Protein AF-A0A8H3A313-F1 (afdb_monomer)

Radius of gyration: 20.27 Å; Cα contacts (8 Å, |Δi|>4): 10; chains: 1; bounding box: 31×59×35 Å

Foldseek 3Di:
DDDDDDPPPDPDPPDPPCPQVVVLVVLVVVLVPDDQDDPPDDPVVNVVSVVSVVVSVVSVVVVVPPPD

Mean predicted aligned error: 13.4 Å

Secondary structure (DSSP, 8-state):
------TTS------SS-HHHHHHHHHHHHHHTSPPPPTTS-HHHHHHHHHHHHHHHHHHHHHTT---

Solvent-accessible surface area (backbone atoms only — not comparable to full-atom values): 4568 Å² total; per-residue (Å²): 141,86,90,79,79,79,89,79,82,75,74,77,81,85,70,94,77,55,77,68,58,55,56,54,55,48,53,50,55,56,53,71,69,53,76,79,83,56,96,85,51,58,69,67,57,53,52,48,54,53,53,50,55,53,50,54,55,51,50,52,61,55,57,75,70,66,85,122

pLDDT: mean 75.66, std 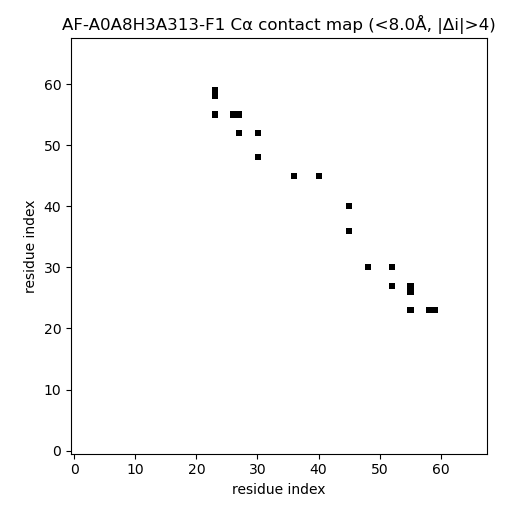17.46, range [43.38, 95.62]

Structure (mmCIF, N/CA/C/O backbone):
data_AF-A0A8H3A313-F1
#
_entry.id   AF-A0A8H3A313-F1
#
loop_
_atom_site.group_PDB
_atom_site.id
_atom_site.type_symbol
_atom_site.label_atom_id
_atom_site.label_alt_id
_atom_site.label_comp_id
_atom_site.label_asym_id
_atom_site.label_entity_id
_atom_site.label_seq_id
_atom_site.pdbx_PDB_ins_code
_atom_site.Cartn_x
_atom_site.Cartn_y
_atom_site.Cartn_z
_atom_site.occupancy
_atom_site.B_iso_or_equiv
_atom_site.auth_seq_id
_atom_site.auth_comp_id
_atom_site.auth_asym_id
_atom_site.auth_atom_id
_atom_site.pdbx_PDB_model_num
ATOM 1 N N . MET A 1 1 ? -16.812 51.934 -14.635 1.00 43.97 1 MET A N 1
ATOM 2 C CA . MET A 1 1 ? -17.572 50.762 -14.146 1.00 43.97 1 MET A CA 1
ATOM 3 C C . MET A 1 1 ? -16.564 49.745 -13.646 1.00 43.97 1 MET A C 1
ATOM 5 O O . MET A 1 1 ? -15.880 49.155 -14.464 1.00 43.97 1 MET A O 1
ATOM 9 N N . ASN A 1 2 ? -16.403 49.621 -12.329 1.00 47.06 2 ASN A N 1
ATOM 10 C CA . ASN A 1 2 ? -15.444 48.705 -11.717 1.00 47.06 2 ASN A CA 1
ATOM 11 C C . ASN A 1 2 ? -16.242 47.789 -10.784 1.00 47.06 2 ASN A C 1
ATOM 13 O O . ASN A 1 2 ? -16.833 48.268 -9.818 1.00 47.06 2 ASN A O 1
ATOM 17 N N . ARG A 1 3 ? -16.382 46.512 -11.147 1.00 65.12 3 ARG A N 1
ATOM 18 C CA . ARG A 1 3 ? -17.090 45.504 -10.352 1.00 65.12 3 ARG A CA 1
ATOM 19 C C . ARG A 1 3 ? -16.082 44.437 -9.954 1.00 65.12 3 ARG A C 1
ATOM 21 O O . ARG A 1 3 ? -15.819 43.532 -10.734 1.00 65.12 3 ARG A O 1
ATOM 28 N N . GLN A 1 4 ? -15.573 44.526 -8.735 1.00 56.47 4 GLN A N 1
ATOM 29 C CA . GLN A 1 4 ? -15.033 43.370 -8.031 1.00 56.47 4 GLN A CA 1
ATOM 30 C C . GLN A 1 4 ? -15.530 43.410 -6.587 1.00 56.47 4 GLN A C 1
ATOM 32 O O . GLN A 1 4 ? -15.566 44.461 -5.951 1.00 56.47 4 GLN A O 1
ATOM 37 N N . ALA A 1 5 ? -16.072 42.268 -6.173 1.00 61.09 5 ALA A N 1
ATOM 38 C CA . ALA A 1 5 ? -16.908 42.060 -4.998 1.00 61.09 5 ALA A CA 1
ATOM 39 C C . ALA A 1 5 ? -16.119 42.163 -3.673 1.00 61.09 5 ALA A C 1
ATOM 41 O O . ALA A 1 5 ? -14.900 41.983 -3.680 1.00 61.09 5 ALA A O 1
ATOM 42 N N . PRO A 1 6 ? -16.787 42.432 -2.532 1.00 55.34 6 PRO A N 1
ATOM 43 C CA . PRO A 1 6 ? -16.124 42.511 -1.232 1.00 55.34 6 PRO A CA 1
ATOM 44 C C . PRO A 1 6 ? -15.556 41.150 -0.797 1.00 55.34 6 PRO A C 1
ATOM 46 O O . PRO A 1 6 ? -16.226 40.125 -0.896 1.00 55.34 6 PRO A O 1
ATOM 49 N N . LEU A 1 7 ? -14.328 41.160 -0.266 1.00 57.81 7 LEU A N 1
ATOM 50 C CA . LEU A 1 7 ? -13.547 39.994 0.191 1.00 57.81 7 LEU A CA 1
ATOM 51 C C . LEU A 1 7 ? -14.116 39.285 1.443 1.00 57.81 7 LEU A C 1
ATOM 53 O O . LEU A 1 7 ? -13.405 38.549 2.118 1.00 57.81 7 LEU A O 1
ATOM 57 N N . SER A 1 8 ? -15.388 39.490 1.782 1.00 58.69 8 SER A N 1
ATOM 58 C CA . SER A 1 8 ? -16.019 38.975 3.004 1.00 58.69 8 SER A CA 1
ATOM 59 C C . SER A 1 8 ? -16.761 37.645 2.827 1.00 58.69 8 SER A C 1
ATOM 61 O O . SER A 1 8 ? -17.423 37.199 3.760 1.00 58.69 8 SER A O 1
ATOM 63 N N . LEU A 1 9 ? -16.667 36.995 1.660 1.00 56.22 9 LEU A N 1
ATOM 64 C CA . LEU A 1 9 ? -17.408 35.759 1.369 1.00 56.22 9 LEU A CA 1
ATOM 65 C C . LEU A 1 9 ? -16.592 34.463 1.500 1.00 56.22 9 LEU A C 1
ATOM 67 O O . LEU A 1 9 ? -17.090 33.398 1.150 1.00 56.22 9 LEU A O 1
ATOM 71 N N . PHE A 1 10 ? -15.354 34.531 1.991 1.00 55.34 10 PHE A N 1
ATOM 72 C CA . PHE A 1 10 ? -14.545 33.339 2.241 1.00 55.34 10 PHE A CA 1
ATOM 73 C C . PHE A 1 10 ? -14.225 33.235 3.728 1.00 55.34 10 PHE A C 1
ATOM 75 O O . PHE A 1 10 ? -13.109 33.484 4.170 1.00 55.34 10 PHE A O 1
ATOM 82 N N . ASN A 1 11 ? -15.251 32.909 4.512 1.00 53.88 11 ASN A N 1
ATOM 83 C CA . ASN A 1 11 ? -15.040 32.310 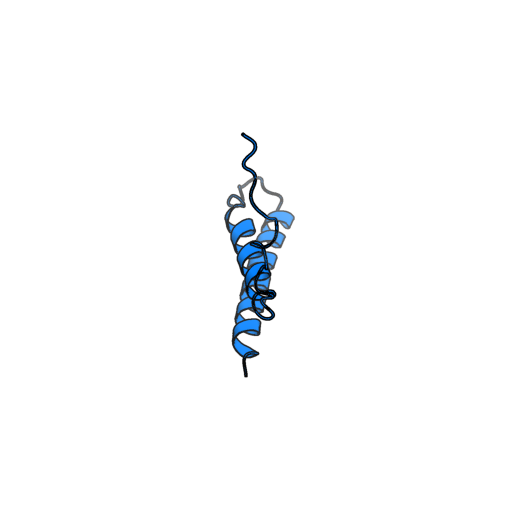5.819 1.00 53.88 11 ASN A CA 1
ATOM 84 C C . ASN A 1 11 ? -15.068 30.792 5.604 1.00 53.88 11 ASN A C 1
ATOM 86 O O . ASN A 1 11 ? -16.167 30.237 5.502 1.00 53.88 11 ASN A O 1
ATOM 90 N N . PRO A 1 12 ? -13.915 30.120 5.425 1.00 55.84 12 PRO A N 1
ATOM 91 C CA . PRO A 1 12 ? -13.930 28.674 5.344 1.00 55.84 12 PRO A CA 1
ATOM 92 C C . PRO A 1 12 ? -14.426 28.154 6.699 1.00 55.84 12 PRO A C 1
ATOM 94 O O . PRO A 1 12 ? -13.943 28.613 7.738 1.00 55.84 12 PRO A O 1
ATOM 97 N N . PRO A 1 13 ? -15.404 27.237 6.734 1.00 59.06 13 PRO A N 1
ATOM 98 C CA . PRO A 1 13 ? -15.743 26.558 7.972 1.00 59.06 13 PRO A CA 1
ATOM 99 C C . PRO A 1 13 ? -14.468 25.925 8.533 1.00 59.06 13 PRO A C 1
ATOM 101 O O . PRO A 1 13 ? -13.834 25.087 7.896 1.00 59.06 13 PRO A O 1
ATOM 104 N N . THR A 1 14 ? -14.066 26.362 9.725 1.00 63.91 14 THR A N 1
ATOM 105 C CA . THR A 1 14 ? -13.095 25.636 10.535 1.00 63.91 14 THR A CA 1
ATOM 106 C C . THR A 1 14 ? -13.708 24.268 10.793 1.00 63.91 14 THR A C 1
ATOM 108 O O . THR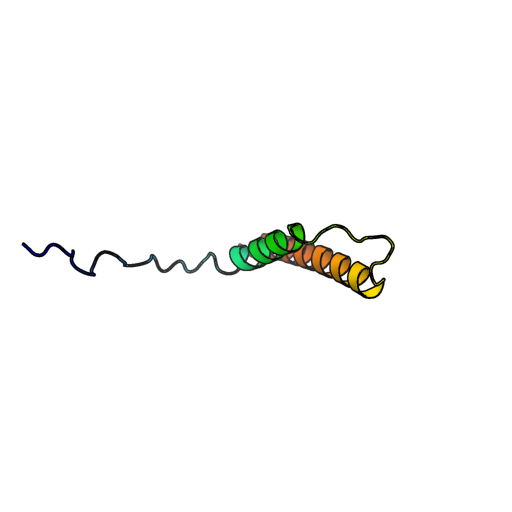 A 1 14 ? -14.642 24.169 11.588 1.00 63.91 14 THR A O 1
ATOM 111 N N . TYR A 1 15 ? -13.260 23.241 10.076 1.00 56.38 15 TYR A N 1
ATOM 112 C CA . TYR A 1 15 ? -13.683 21.865 10.299 1.00 56.38 15 TYR A CA 1
ATOM 113 C C . TYR A 1 15 ? -12.689 21.198 11.255 1.00 56.38 15 TYR A C 1
ATOM 115 O O . TYR A 1 15 ? -11.582 20.871 10.833 1.00 56.38 15 TYR A O 1
ATOM 123 N N . PRO A 1 16 ? -13.036 20.962 12.532 1.00 53.62 16 PRO A N 1
ATOM 124 C CA . PRO A 1 16 ? -12.101 20.356 13.471 1.00 53.62 16 PRO A CA 1
ATOM 125 C C . PRO A 1 16 ? -12.039 18.818 13.390 1.00 53.62 16 PRO A C 1
ATOM 127 O O . PRO A 1 16 ? -11.428 18.214 14.262 1.00 53.62 16 PRO A O 1
ATOM 130 N N . PHE A 1 17 ? -12.635 18.165 12.377 1.00 54.12 17 PHE A N 1
ATOM 131 C CA . PHE A 1 17 ? -12.823 16.702 12.397 1.00 54.12 17 PHE A CA 1
ATOM 132 C C . PHE A 1 17 ? -12.467 15.909 11.122 1.00 54.12 17 PHE A C 1
ATOM 134 O O . PHE A 1 17 ? -12.594 14.691 11.150 1.00 54.12 17 PHE A O 1
ATOM 141 N N . TYR A 1 18 ? -11.959 16.516 10.039 1.00 52.66 18 TYR A N 1
ATOM 142 C CA . TYR A 1 18 ? -11.606 15.761 8.812 1.00 52.66 18 TYR A CA 1
ATOM 143 C C . TYR A 1 18 ? -10.123 15.379 8.670 1.00 52.66 18 TYR A C 1
ATOM 145 O O . TYR A 1 18 ? -9.754 14.659 7.751 1.00 52.66 18 TYR A O 1
ATOM 153 N N . VAL A 1 19 ? -9.262 15.783 9.606 1.00 53.12 19 VAL A N 1
ATOM 154 C CA . VAL A 1 19 ? -7.804 15.737 9.391 1.00 53.12 19 VAL A CA 1
ATOM 155 C C . VAL A 1 19 ? -7.227 14.306 9.321 1.00 53.12 19 VAL A C 1
ATOM 157 O O . VAL A 1 19 ? -6.200 14.092 8.685 1.00 53.12 19 VAL A O 1
ATOM 160 N N . PHE A 1 20 ? -7.872 13.306 9.935 1.00 51.28 20 PHE A N 1
ATOM 161 C CA . PHE A 1 20 ? -7.335 11.933 9.968 1.00 51.28 20 PHE A CA 1
ATOM 162 C C . PHE A 1 20 ? -7.829 11.023 8.836 1.00 51.28 20 PHE A C 1
ATOM 164 O O . PHE A 1 20 ? -7.045 10.209 8.358 1.00 51.28 20 PHE A O 1
ATOM 171 N N . SER A 1 21 ? -9.080 11.169 8.379 1.00 54.44 21 SER A N 1
ATOM 172 C CA . SER A 1 21 ? -9.578 10.403 7.222 1.00 54.44 21 SER A CA 1
ATOM 173 C C . SER A 1 21 ? -8.936 10.914 5.938 1.00 54.44 21 SER A C 1
ATOM 175 O O . SER A 1 21 ? -8.402 10.120 5.178 1.00 54.44 21 SER A O 1
ATOM 177 N N . GLU A 1 22 ? -8.856 12.241 5.758 1.00 61.44 22 GLU A N 1
ATOM 178 C CA . GLU A 1 22 ? -8.305 12.843 4.535 1.00 61.44 22 GLU A CA 1
ATOM 179 C C . GLU A 1 22 ? -6.882 12.360 4.222 1.00 61.44 22 GLU A C 1
ATOM 181 O O . GLU A 1 22 ? -6.568 12.112 3.065 1.00 61.44 22 GLU A O 1
ATOM 186 N N . THR A 1 23 ? -6.037 12.150 5.237 1.00 80.62 23 THR A N 1
ATOM 187 C CA . THR A 1 23 ? -4.638 11.741 5.020 1.00 80.62 23 THR A CA 1
ATOM 188 C C . THR A 1 23 ? -4.470 10.252 4.705 1.00 80.62 23 THR A C 1
ATOM 190 O O . THR A 1 23 ? -3.601 9.901 3.906 1.00 80.62 23 THR A O 1
ATOM 193 N N . ILE A 1 24 ? -5.287 9.368 5.293 1.00 85.69 24 ILE A N 1
ATOM 194 C CA . ILE A 1 24 ? -5.267 7.929 4.970 1.00 85.69 24 ILE A CA 1
ATOM 195 C C . ILE A 1 24 ? -5.913 7.700 3.600 1.00 85.69 24 ILE A C 1
ATOM 197 O O . ILE A 1 24 ? -5.341 6.991 2.773 1.00 85.69 24 ILE A O 1
ATOM 201 N N . ASP A 1 25 ? -7.046 8.354 3.338 1.00 86.31 25 ASP A N 1
ATOM 202 C CA . ASP A 1 25 ? -7.773 8.276 2.068 1.00 86.31 25 ASP A CA 1
ATOM 203 C C . ASP A 1 25 ? -6.906 8.794 0.903 1.00 86.31 25 ASP A C 1
ATOM 205 O O . ASP A 1 25 ? -6.862 8.184 -0.164 1.00 86.31 25 ASP A O 1
ATOM 209 N N . GLU A 1 26 ? -6.163 9.888 1.108 1.00 86.38 26 GLU A N 1
ATOM 210 C CA . GLU A 1 26 ? -5.213 10.421 0.123 1.00 86.38 26 GLU A CA 1
ATOM 211 C C . GLU A 1 26 ? -4.031 9.470 -0.112 1.00 86.38 26 GLU A C 1
ATOM 213 O O . GLU A 1 26 ? -3.642 9.241 -1.259 1.00 86.38 26 GLU A O 1
ATOM 218 N N . ALA A 1 27 ? -3.466 8.882 0.946 1.00 90.06 27 ALA A N 1
ATOM 219 C CA . ALA A 1 27 ? -2.360 7.936 0.816 1.00 90.06 27 ALA A CA 1
ATOM 220 C C . ALA A 1 27 ? -2.768 6.660 0.060 1.00 90.06 27 ALA A C 1
ATOM 222 O O . ALA A 1 27 ? -2.002 6.177 -0.776 1.00 90.06 27 ALA A O 1
ATOM 223 N N . GLU A 1 28 ? -3.971 6.136 0.307 1.00 90.25 28 GLU A N 1
ATOM 224 C CA . GLU A 1 28 ? -4.544 5.029 -0.465 1.00 90.25 28 GLU A CA 1
ATOM 225 C C . GLU A 1 28 ? -4.794 5.429 -1.919 1.00 90.25 28 GLU A C 1
ATOM 227 O O . GLU A 1 28 ? -4.371 4.719 -2.830 1.00 90.25 28 GLU A O 1
ATOM 232 N N . PHE A 1 29 ? -5.400 6.600 -2.147 1.00 89.44 29 PHE A N 1
ATOM 233 C CA . PHE A 1 29 ? -5.641 7.113 -3.493 1.00 89.44 29 PHE A CA 1
ATOM 234 C C . PHE A 1 29 ? -4.344 7.223 -4.301 1.00 89.44 29 PHE A C 1
ATOM 236 O O . PHE A 1 29 ? -4.308 6.823 -5.463 1.00 89.44 29 PHE A O 1
ATOM 243 N N . LEU A 1 30 ? -3.267 7.739 -3.702 1.00 91.38 30 LEU A N 1
ATOM 244 C CA . LEU A 1 30 ? -1.958 7.838 -4.349 1.00 91.38 30 LEU A CA 1
ATOM 245 C C . LEU A 1 30 ? -1.331 6.463 -4.600 1.00 91.38 30 LEU A C 1
ATOM 247 O O . LEU A 1 30 ? -0.709 6.267 -5.646 1.00 91.38 30 LEU A O 1
ATOM 251 N N . LEU A 1 31 ? -1.491 5.515 -3.672 1.00 91.25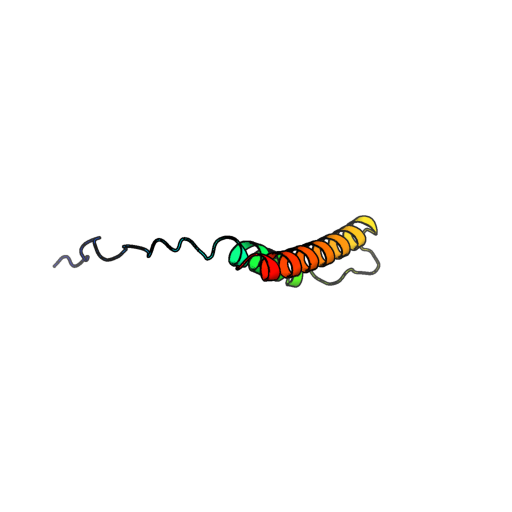 31 LEU A N 1
ATOM 252 C CA . LEU A 1 31 ? -0.990 4.150 -3.831 1.00 91.25 31 LEU A CA 1
ATOM 253 C C . LEU A 1 31 ? -1.695 3.416 -4.978 1.00 91.25 31 LEU A C 1
ATOM 255 O O . LEU A 1 31 ? -1.027 2.721 -5.743 1.00 91.25 31 LEU A O 1
ATOM 259 N N . ASP A 1 32 ? -2.997 3.636 -5.155 1.00 89.56 32 ASP A N 1
ATOM 260 C CA . ASP A 1 32 ? -3.792 3.071 -6.253 1.00 89.56 32 ASP A CA 1
ATOM 261 C C . ASP A 1 32 ? -3.387 3.613 -7.635 1.00 89.56 32 ASP A C 1
ATOM 263 O O . ASP A 1 32 ? -3.611 2.955 -8.652 1.00 89.56 32 ASP A O 1
ATOM 267 N N . GLN A 1 33 ? -2.748 4.789 -7.700 1.00 91.19 33 GLN A N 1
ATOM 268 C CA . GLN A 1 33 ? -2.170 5.310 -8.948 1.00 91.19 33 GLN A CA 1
ATOM 269 C C . GLN A 1 33 ? -0.835 4.648 -9.312 1.00 91.19 33 GLN A C 1
ATOM 271 O O . GLN A 1 33 ? -0.349 4.819 -10.435 1.00 91.19 33 GLN A O 1
ATOM 276 N N . VAL A 1 34 ? -0.201 3.926 -8.382 1.00 90.06 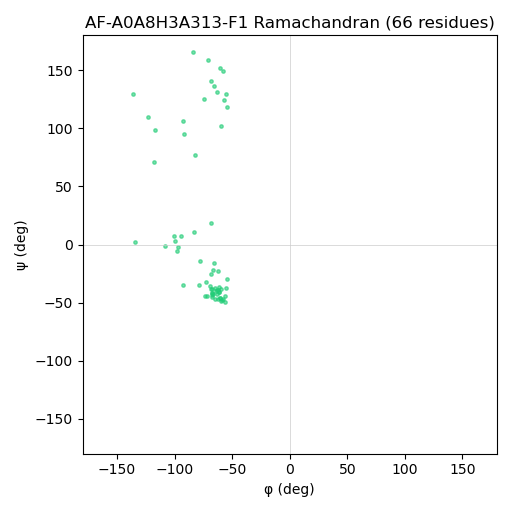34 VAL A N 1
ATOM 277 C CA . VAL A 1 34 ? 1.071 3.258 -8.658 1.00 90.06 34 VAL A CA 1
ATOM 278 C C . VAL A 1 34 ? 0.796 2.036 -9.536 1.00 90.06 34 VAL A C 1
ATOM 280 O O . VAL A 1 34 ? 0.013 1.167 -9.149 1.00 90.06 34 VAL A O 1
ATOM 283 N N . PRO A 1 35 ? 1.452 1.913 -10.705 1.00 89.06 35 PRO A N 1
ATOM 284 C CA . PRO A 1 35 ? 1.250 0.760 -11.568 1.00 89.06 35 PRO A CA 1
ATOM 285 C C . PRO A 1 35 ? 1.632 -0.542 -10.846 1.00 89.06 35 PRO A C 1
ATOM 287 O O . PRO A 1 35 ? 2.504 -0.534 -9.964 1.00 89.06 35 PRO A O 1
ATOM 290 N N . PRO A 1 36 ? 1.005 -1.671 -11.222 1.00 86.31 36 PRO A N 1
ATOM 291 C CA . PRO A 1 36 ? 1.342 -2.963 -10.649 1.00 86.31 36 PRO A CA 1
ATOM 292 C C . PRO A 1 36 ? 2.826 -3.289 -10.881 1.00 86.31 36 PRO A C 1
ATOM 294 O O . PRO A 1 36 ? 3.389 -2.877 -11.902 1.00 86.31 36 PRO A O 1
ATOM 297 N N . PRO A 1 37 ? 3.458 -4.038 -9.958 1.00 86.69 37 PRO A N 1
ATOM 298 C CA . PRO A 1 37 ? 4.848 -4.452 -10.106 1.00 86.69 37 PRO A CA 1
ATOM 2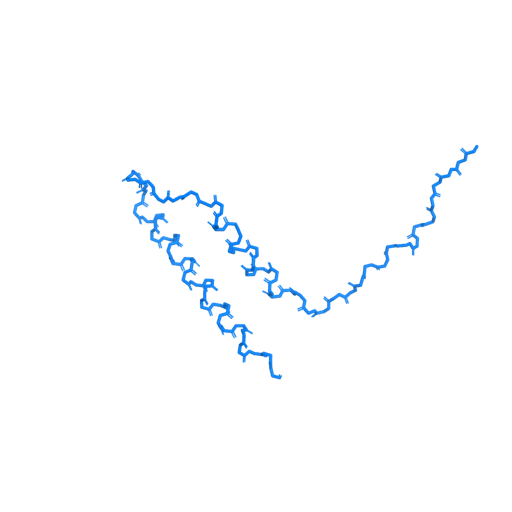99 C C . PRO A 1 37 ? 5.049 -5.198 -11.428 1.00 86.69 37 PRO A C 1
ATOM 301 O O . PRO A 1 37 ? 4.307 -6.132 -11.744 1.00 86.69 37 PRO A O 1
ATOM 304 N N . SER A 1 38 ? 6.057 -4.789 -12.198 1.00 87.19 38 SER A N 1
ATOM 305 C CA . SER A 1 38 ? 6.508 -5.533 -13.374 1.00 87.19 38 SER A CA 1
ATOM 306 C C . SER A 1 38 ? 7.483 -6.645 -12.969 1.00 87.19 38 SER A C 1
ATOM 308 O O . SER A 1 38 ? 8.008 -6.655 -11.857 1.00 87.19 38 SER A O 1
ATOM 310 N N . SER A 1 39 ? 7.757 -7.587 -13.876 1.00 83.31 39 SER A N 1
ATOM 311 C CA . SER A 1 39 ? 8.724 -8.674 -13.643 1.00 83.31 39 SER A CA 1
ATOM 312 C C . SER A 1 39 ? 10.156 -8.193 -13.402 1.00 83.31 39 SER A C 1
ATOM 314 O O . SER A 1 39 ? 10.946 -8.921 -12.807 1.00 83.31 39 SER A O 1
ATOM 316 N N . ASP A 1 40 ? 10.473 -6.984 -13.866 1.00 90.94 40 ASP A N 1
ATOM 317 C CA . ASP A 1 40 ? 11.803 -6.380 -13.780 1.00 90.94 40 ASP A CA 1
ATOM 318 C C . ASP A 1 40 ? 11.903 -5.374 -12.618 1.00 90.94 40 ASP A C 1
ATOM 320 O O . ASP A 1 40 ? 12.926 -4.708 -12.454 1.00 90.94 40 ASP A O 1
ATOM 324 N N . GLU A 1 41 ? 10.835 -5.219 -11.827 1.00 89.19 41 GLU A N 1
ATOM 325 C CA . GLU A 1 41 ? 10.824 -4.324 -10.675 1.00 89.19 41 GLU A CA 1
ATOM 326 C C . GLU A 1 41 ? 11.753 -4.841 -9.569 1.00 89.19 41 GLU A C 1
ATOM 328 O O . GLU A 1 41 ? 11.821 -6.038 -9.286 1.00 89.19 41 GLU A O 1
ATOM 333 N N . ASP A 1 42 ? 12.460 -3.917 -8.913 1.00 93.69 42 ASP A N 1
ATOM 334 C CA . ASP A 1 42 ? 13.297 -4.249 -7.766 1.00 93.69 42 ASP A CA 1
ATOM 335 C C . ASP A 1 42 ? 12.447 -4.936 -6.671 1.00 93.69 42 ASP A C 1
ATOM 337 O O . ASP A 1 42 ? 11.472 -4.345 -6.186 1.00 93.69 42 ASP A O 1
ATOM 341 N N . PRO A 1 43 ? 12.820 -6.151 -6.220 1.00 93.25 43 PRO A N 1
ATOM 342 C CA . PRO A 1 43 ? 12.080 -6.882 -5.194 1.00 93.25 43 PRO A CA 1
ATOM 343 C C . PRO A 1 43 ? 11.852 -6.089 -3.900 1.00 93.25 43 PRO A C 1
ATOM 345 O O . PRO A 1 43 ? 10.860 -6.309 -3.197 1.00 93.25 43 PRO A O 1
ATOM 348 N N . MET A 1 44 ? 12.755 -5.166 -3.555 1.00 94.69 44 MET A N 1
ATOM 349 C CA . MET A 1 44 ? 12.600 -4.286 -2.400 1.00 94.69 44 MET A CA 1
ATOM 350 C C . MET A 1 44 ? 11.465 -3.278 -2.604 1.00 94.69 44 MET A C 1
ATOM 352 O O . MET A 1 44 ? 10.714 -3.017 -1.664 1.00 94.69 44 MET A O 1
ATOM 356 N N . VAL A 1 45 ? 11.305 -2.743 -3.816 1.00 91.81 45 VAL A N 1
ATOM 357 C CA . VAL A 1 45 ? 10.231 -1.795 -4.154 1.00 91.81 45 VAL A CA 1
ATOM 358 C C . VAL A 1 45 ? 8.878 -2.493 -4.094 1.00 91.81 45 VAL A C 1
ATOM 360 O O . VAL A 1 45 ? 7.964 -1.988 -3.439 1.00 91.81 45 VAL A O 1
ATOM 363 N N . THR A 1 46 ? 8.770 -3.701 -4.656 1.00 91.94 46 THR A N 1
ATOM 364 C CA . THR A 1 46 ? 7.549 -4.512 -4.548 1.00 91.94 46 THR A CA 1
ATOM 365 C C . THR A 1 46 ? 7.195 -4.778 -3.087 1.00 91.94 46 THR A C 1
ATOM 367 O O . THR A 1 46 ? 6.059 -4.566 -2.664 1.00 91.94 46 THR A O 1
ATOM 370 N N . LYS A 1 47 ? 8.187 -5.175 -2.280 1.00 93.56 47 LYS A N 1
ATOM 371 C CA . LYS A 1 47 ? 8.006 -5.435 -0.848 1.00 93.56 47 LYS A CA 1
ATOM 372 C C . LYS A 1 47 ? 7.565 -4.190 -0.079 1.00 93.56 47 LYS A C 1
ATOM 374 O O . LYS A 1 47 ? 6.744 -4.300 0.830 1.00 93.56 47 LYS A O 1
ATOM 379 N N . LEU A 1 48 ? 8.111 -3.022 -0.410 1.00 95.00 48 LEU A N 1
ATOM 380 C CA . LEU A 1 48 ? 7.738 -1.762 0.225 1.00 95.00 48 LEU A CA 1
ATOM 381 C C . LEU A 1 48 ? 6.301 -1.362 -0.128 1.00 95.00 48 LEU A C 1
ATOM 383 O O . LEU A 1 48 ? 5.560 -0.977 0.773 1.00 95.00 48 LEU A O 1
ATOM 387 N N . ARG A 1 49 ? 5.888 -1.530 -1.394 1.00 93.75 49 ARG A N 1
ATOM 388 C CA . ARG A 1 49 ? 4.504 -1.290 -1.838 1.00 93.75 49 ARG A CA 1
ATOM 389 C C . ARG A 1 49 ? 3.511 -2.126 -1.032 1.00 93.75 49 ARG A C 1
ATOM 391 O O . ARG A 1 49 ? 2.553 -1.578 -0.496 1.00 93.75 49 ARG A O 1
ATOM 398 N N . THR A 1 50 ? 3.767 -3.429 -0.894 1.00 93.25 50 THR A N 1
ATOM 399 C CA . THR A 1 50 ? 2.906 -4.327 -0.106 1.00 93.25 50 THR A CA 1
ATOM 400 C C . THR A 1 50 ? 2.820 -3.881 1.350 1.00 93.25 50 THR A C 1
ATOM 402 O O . THR A 1 50 ? 1.726 -3.711 1.873 1.00 93.25 50 THR A O 1
ATOM 405 N N . LYS A 1 51 ? 3.963 -3.596 1.988 1.00 95.62 51 LYS A N 1
ATOM 406 C CA . LYS A 1 51 ? 3.985 -3.148 3.388 1.00 95.62 51 LYS A CA 1
ATOM 407 C C . LYS A 1 51 ? 3.245 -1.833 3.619 1.00 95.62 51 LYS A C 1
ATOM 409 O O . LYS A 1 51 ? 2.649 -1.662 4.676 1.00 95.62 51 LYS A O 1
ATOM 414 N N . LEU A 1 52 ? 3.320 -0.903 2.670 1.00 93.94 52 LEU A N 1
ATOM 415 C CA . LEU A 1 52 ? 2.601 0.364 2.754 1.00 93.94 52 LEU A CA 1
ATOM 416 C C . LEU A 1 52 ? 1.086 0.147 2.654 1.00 93.94 52 LEU A C 1
ATOM 418 O O . LEU A 1 52 ? 0.349 0.719 3.449 1.00 93.94 52 LEU A O 1
ATOM 422 N N . SER A 1 53 ? 0.636 -0.712 1.734 1.00 93.25 53 SER A N 1
ATOM 423 C CA . SER A 1 53 ? -0.778 -1.090 1.616 1.00 93.25 53 SER A CA 1
ATOM 424 C C . SER A 1 53 ? -1.307 -1.720 2.908 1.00 93.25 53 SER A C 1
ATOM 426 O O . SER A 1 53 ? -2.335 -1.287 3.429 1.00 93.25 53 SER A O 1
ATOM 428 N N . ASP A 1 54 ? -0.562 -2.675 3.474 1.00 94.31 54 ASP A N 1
ATOM 429 C CA . ASP A 1 54 ? -0.930 -3.340 4.727 1.00 94.31 54 ASP A CA 1
ATOM 430 C C . ASP A 1 54 ? -1.025 -2.338 5.888 1.00 94.31 54 ASP A C 1
ATOM 432 O O . ASP A 1 54 ? -2.013 -2.332 6.622 1.00 94.31 54 ASP A O 1
ATOM 436 N N . LEU A 1 55 ? -0.035 -1.445 6.017 1.00 93.00 55 LEU A N 1
ATOM 437 C CA . LEU A 1 55 ? -0.006 -0.409 7.052 1.00 93.00 55 LEU A CA 1
ATOM 438 C C . LEU A 1 55 ? -1.210 0.536 6.953 1.00 93.00 55 LEU A C 1
ATOM 440 O O . LEU A 1 55 ? -1.836 0.826 7.969 1.00 93.00 55 LEU A O 1
ATOM 444 N N . LEU A 1 56 ? -1.542 1.019 5.752 1.00 91.25 56 LEU A N 1
ATOM 445 C CA . LEU A 1 56 ? -2.702 1.895 5.551 1.00 91.25 56 LEU A CA 1
ATOM 446 C C . LEU A 1 56 ? -4.006 1.180 5.933 1.00 91.25 56 LEU A C 1
ATOM 448 O O . LEU A 1 56 ? -4.839 1.752 6.639 1.00 91.25 56 LEU A O 1
ATOM 452 N N . GLY A 1 57 ? -4.134 -0.102 5.579 1.00 89.62 57 GLY A N 1
ATOM 453 C CA . GLY A 1 57 ? -5.269 -0.930 5.985 1.00 89.62 57 GLY A CA 1
ATOM 454 C C . GLY A 1 57 ? -5.364 -1.135 7.502 1.00 89.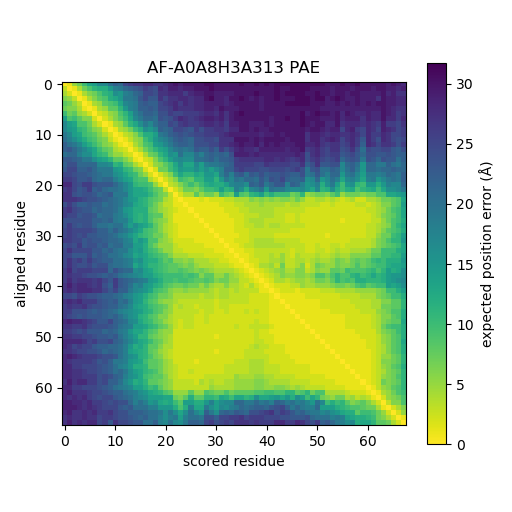62 57 GLY A C 1
ATOM 455 O O . GLY A 1 57 ? -6.462 -1.118 8.061 1.00 89.62 57 GLY A O 1
ATOM 456 N N . GLU A 1 58 ? -4.237 -1.316 8.192 1.00 89.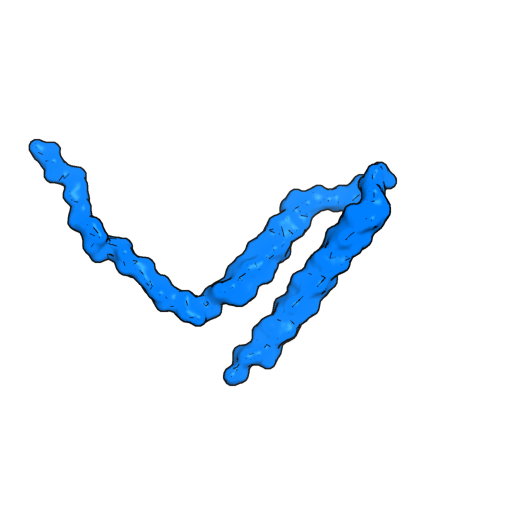75 58 GLU A N 1
ATOM 457 C CA . GLU A 1 58 ? -4.191 -1.401 9.659 1.00 89.75 58 GLU A CA 1
ATOM 458 C C . GLU A 1 58 ? -4.553 -0.069 10.326 1.00 89.75 58 GLU A C 1
ATOM 460 O O . GLU A 1 58 ? -5.329 -0.056 11.284 1.00 89.75 58 GLU A O 1
ATOM 465 N N . LEU A 1 59 ? -4.054 1.052 9.798 1.00 86.62 59 LEU A N 1
ATOM 466 C CA . LEU A 1 59 ? -4.366 2.390 10.302 1.00 86.62 59 LEU A CA 1
ATOM 467 C C . LEU A 1 59 ? -5.852 2.718 10.160 1.00 86.62 59 LEU A C 1
ATOM 469 O O . LEU A 1 59 ? -6.442 3.220 11.116 1.00 86.62 59 LEU A O 1
ATOM 473 N N . ARG A 1 60 ? -6.482 2.381 9.027 1.00 84.44 60 ARG A N 1
ATOM 474 C CA . ARG A 1 60 ? -7.926 2.583 8.844 1.00 84.44 60 ARG A CA 1
ATOM 475 C C . ARG A 1 60 ? -8.746 1.774 9.848 1.00 84.44 60 ARG A C 1
ATOM 477 O O . ARG A 1 60 ? -9.603 2.335 10.524 1.00 84.44 60 ARG A O 1
ATOM 484 N N . LYS A 1 61 ? -8.423 0.489 10.033 1.00 83.56 61 LYS A N 1
ATOM 485 C CA . LYS A 1 61 ? -9.079 -0.359 11.050 1.00 83.56 61 LYS A CA 1
ATOM 486 C C . LYS A 1 61 ? -8.905 0.198 12.466 1.00 83.56 61 LYS A C 1
ATOM 488 O O . LYS A 1 61 ? -9.823 0.116 13.275 1.00 83.56 61 LYS A O 1
ATOM 493 N N . GLY A 1 62 ? -7.730 0.751 12.772 1.00 77.44 62 GLY A N 1
ATOM 494 C CA . GLY A 1 62 ? -7.453 1.396 14.056 1.00 77.44 62 GLY A CA 1
ATOM 495 C C . GLY A 1 62 ? -8.213 2.712 14.254 1.00 77.44 62 GLY A C 1
ATOM 496 O O . GLY A 1 62 ? -8.657 2.996 15.365 1.00 77.44 62 GLY A O 1
ATOM 497 N N . ALA A 1 63 ? -8.398 3.494 13.189 1.00 68.81 63 ALA A N 1
ATOM 498 C CA . ALA A 1 63 ? -9.130 4.761 13.205 1.00 68.81 63 ALA A CA 1
ATOM 499 C C . ALA A 1 63 ? -10.653 4.578 13.340 1.00 68.81 63 ALA A C 1
ATOM 501 O O . ALA A 1 63 ? -11.310 5.384 13.995 1.00 68.81 63 ALA A O 1
ATOM 502 N N . GLU A 1 64 ? -11.221 3.494 12.804 1.00 59.47 64 GLU A N 1
ATOM 503 C CA . GLU A 1 64 ? -12.641 3.144 12.988 1.00 59.47 64 GLU A CA 1
ATOM 504 C C . GLU A 1 64 ? -12.994 2.790 14.452 1.00 59.47 64 GLU A C 1
ATOM 506 O O . GLU A 1 64 ? -14.167 2.797 14.826 1.00 59.47 64 GLU A O 1
ATOM 511 N N . GLY A 1 65 ? -11.997 2.507 15.302 1.00 54.00 65 GLY A N 1
ATOM 512 C CA . GLY A 1 65 ? -12.176 2.081 16.697 1.00 54.00 65 GLY A CA 1
ATOM 513 C C . GLY A 1 65 ? -12.040 3.169 17.771 1.00 54.00 65 GLY A C 1
ATOM 514 O O . GLY A 1 65 ? -12.259 2.872 18.944 1.00 54.00 65 GLY A O 1
ATOM 515 N N . THR A 1 66 ? -11.667 4.403 17.418 1.00 52.91 66 THR A N 1
ATO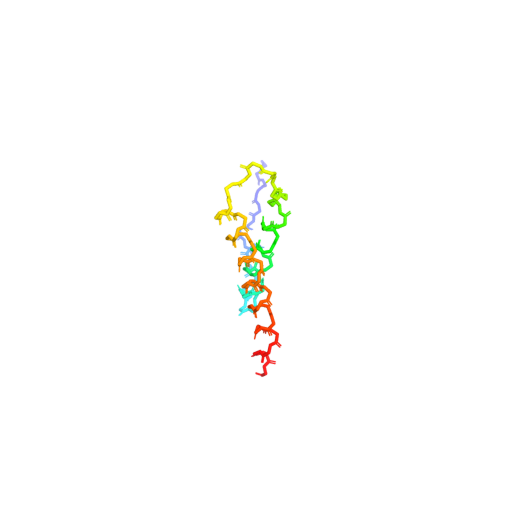M 516 C CA . THR A 1 66 ? -11.375 5.489 18.383 1.00 52.91 66 THR A CA 1
ATOM 517 C C . THR A 1 66 ? -12.424 6.600 18.438 1.00 52.91 66 THR A C 1
ATOM 519 O O . THR A 1 66 ? -12.303 7.503 19.264 1.00 52.91 66 THR A O 1
ATOM 522 N N . LEU A 1 67 ? -13.482 6.526 17.625 1.00 50.94 67 LEU A N 1
ATOM 523 C CA . LEU A 1 67 ? -14.671 7.370 17.772 1.00 50.94 67 LEU A CA 1
ATOM 524 C C . LEU A 1 67 ? -15.602 6.772 18.850 1.00 50.94 67 LEU A C 1
ATOM 526 O O . LEU A 1 67 ? -16.599 6.128 18.524 1.00 50.94 67 LEU A O 1
ATOM 530 N N . GLN A 1 68 ? -15.259 6.951 20.130 1.00 43.38 68 GLN A N 1
ATOM 531 C CA . GLN A 1 68 ? -16.177 6.784 21.271 1.00 43.38 68 GLN A CA 1
ATOM 532 C C . GLN A 1 68 ? -16.367 8.106 22.006 1.00 43.38 68 GLN A C 1
ATOM 534 O O . GLN A 1 68 ? -15.354 8.809 22.222 1.00 43.38 68 GLN A O 1
#

Sequence (68 aa):
MNRQAPLSLFNPPTYPFYVFSETIDEAEFLLDQVPPPSSDEDPMVTKLRTKLSDLLGELRKGAEGTLQ

Organism: NCBI:txid456999